Protein AF-A0A2N6KB27-F1 (afdb_monomer_lite)

Organism: NCBI:txid2019662

Sequence (65 aa):
AYTEKLDEKQRSLLELKQQGQTDEKIAKTLGLSMAQLQKRWFKILEQAWEIRNSLVSGSSASTHE

Structure (mmCIF, N/CA/C/O backbone):
data_AF-A0A2N6KB27-F1
#
_entry.id   AF-A0A2N6KB27-F1
#
loop_
_atom_site.group_PDB
_atom_site.id
_atom_site.type_symbol
_atom_site.label_atom_id
_atom_site.label_alt_id
_atom_site.label_comp_id
_atom_site.label_asym_id
_atom_site.label_entity_id
_atom_site.label_seq_id
_atom_site.pdbx_PDB_ins_code
_atom_site.Cartn_x
_atom_site.Cartn_y
_atom_site.Cartn_z
_atom_site.occupancy
_atom_site.B_iso_or_equiv
_atom_site.auth_seq_id
_atom_site.auth_comp_id
_atom_site.auth_asym_id
_atom_site.auth_atom_id
_atom_site.pdbx_PDB_model_num
ATOM 1 N N . ALA A 1 1 ? 16.778 -7.615 -9.436 1.00 47.97 1 ALA A N 1
ATOM 2 C CA . ALA A 1 1 ? 15.358 -7.565 -9.840 1.00 47.97 1 ALA A CA 1
ATOM 3 C C . ALA A 1 1 ? 14.591 -6.612 -8.921 1.00 47.97 1 ALA A C 1
ATOM 5 O O . ALA A 1 1 ? 14.843 -6.596 -7.726 1.00 47.97 1 ALA A O 1
ATOM 6 N N . TYR A 1 2 ? 13.679 -5.792 -9.452 1.00 53.09 2 TYR A N 1
ATOM 7 C CA . TYR A 1 2 ? 12.923 -4.771 -8.695 1.00 53.09 2 TYR A CA 1
ATOM 8 C C . TYR A 1 2 ? 12.259 -5.300 -7.407 1.00 53.09 2 TYR A C 1
ATOM 10 O O . TYR A 1 2 ? 12.227 -4.626 -6.381 1.00 53.09 2 TYR A O 1
ATOM 18 N N . THR A 1 3 ? 11.825 -6.559 -7.426 1.00 51.31 3 THR A N 1
ATOM 19 C CA . THR A 1 3 ? 11.211 -7.258 -6.293 1.00 51.31 3 THR A CA 1
ATOM 20 C C . THR A 1 3 ? 12.163 -7.591 -5.141 1.00 51.31 3 THR A C 1
ATOM 22 O O . THR A 1 3 ? 11.687 -7.988 -4.086 1.00 51.31 3 THR A O 1
ATOM 25 N N . GLU A 1 4 ? 13.480 -7.458 -5.318 1.00 52.44 4 GLU A N 1
ATOM 26 C CA . GLU A 1 4 ? 14.489 -7.719 -4.273 1.00 52.44 4 GLU A CA 1
ATOM 27 C C . GLU A 1 4 ? 14.741 -6.501 -3.372 1.00 52.44 4 GLU A C 1
ATOM 29 O O . GLU A 1 4 ? 15.303 -6.639 -2.292 1.00 52.44 4 GLU A O 1
ATOM 34 N N . LYS A 1 5 ? 14.316 -5.302 -3.797 1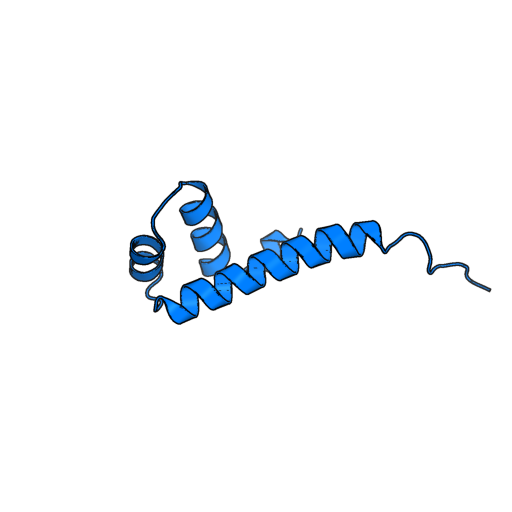.00 56.16 5 LYS A N 1
ATOM 35 C CA . LYS A 1 5 ? 14.383 -4.070 -2.989 1.00 56.16 5 LYS A CA 1
ATOM 36 C C . LYS A 1 5 ? 13.099 -3.805 -2.199 1.00 56.16 5 LYS A C 1
ATOM 38 O O . LYS A 1 5 ? 13.052 -2.856 -1.420 1.00 56.16 5 LYS A O 1
ATOM 43 N N . LEU A 1 6 ? 12.064 -4.612 -2.428 1.00 66.25 6 LEU A N 1
ATOM 44 C CA . LEU A 1 6 ? 10.794 -4.512 -1.726 1.00 66.25 6 LEU A CA 1
ATOM 45 C C . LEU A 1 6 ? 10.875 -5.303 -0.425 1.00 66.25 6 LEU A C 1
ATOM 47 O O . LEU A 1 6 ? 11.203 -6.487 -0.422 1.00 66.25 6 LEU A O 1
ATOM 51 N N . ASP A 1 7 ? 10.541 -4.628 0.668 1.00 73.25 7 ASP A N 1
ATOM 52 C CA . ASP A 1 7 ? 10.410 -5.229 1.991 1.00 73.25 7 ASP A CA 1
ATOM 53 C C . ASP A 1 7 ? 9.369 -6.364 1.941 1.00 73.25 7 ASP A C 1
ATOM 55 O O . ASP A 1 7 ? 8.390 -6.265 1.191 1.00 73.25 7 ASP A O 1
ATOM 59 N N . GLU A 1 8 ? 9.519 -7.424 2.739 1.00 77.12 8 GLU A N 1
ATOM 60 C CA . GLU A 1 8 ? 8.589 -8.570 2.723 1.00 77.12 8 GLU A CA 1
ATOM 61 C C . GLU A 1 8 ? 7.127 -8.120 2.877 1.00 77.12 8 GLU A C 1
ATOM 63 O O . GLU A 1 8 ? 6.228 -8.617 2.197 1.00 77.12 8 GLU A O 1
ATOM 68 N N . LYS A 1 9 ? 6.889 -7.067 3.671 1.00 75.12 9 LYS A N 1
ATOM 69 C CA . LYS A 1 9 ? 5.562 -6.456 3.826 1.00 75.12 9 LYS A CA 1
ATOM 70 C C . LYS A 1 9 ? 5.023 -5.812 2.547 1.00 75.12 9 LYS A C 1
ATOM 72 O O . LYS A 1 9 ? 3.814 -5.818 2.336 1.00 75.12 9 LYS A O 1
ATOM 77 N N . GLN A 1 10 ? 5.876 -5.223 1.709 1.00 77.88 10 GLN A N 1
ATOM 78 C CA . GLN A 1 10 ? 5.473 -4.642 0.422 1.00 77.88 10 GLN A CA 1
ATOM 79 C C . GLN A 1 10 ? 5.162 -5.721 -0.613 1.00 77.88 10 GLN A C 1
ATOM 81 O O . GLN A 1 10 ? 4.253 -5.539 -1.420 1.00 77.88 10 GLN A O 1
ATOM 86 N N . ARG A 1 11 ? 5.877 -6.849 -0.566 1.00 83.00 11 ARG A N 1
ATOM 87 C CA . ARG A 1 11 ? 5.614 -7.997 -1.438 1.00 83.00 11 ARG A CA 1
ATOM 88 C C . ARG A 1 11 ? 4.259 -8.627 -1.115 1.00 83.00 11 ARG A C 1
ATOM 90 O O . ARG A 1 11 ? 3.413 -8.721 -2.000 1.00 83.00 11 ARG A O 1
ATOM 97 N N . SER A 1 12 ? 4.001 -8.883 0.169 1.00 85.38 12 SER A N 1
ATOM 98 C CA . SER A 1 12 ? 2.701 -9.361 0.651 1.00 85.38 12 SER A CA 1
ATOM 99 C C . SER A 1 12 ? 1.566 -8.387 0.324 1.00 85.38 12 SER A C 1
ATOM 101 O O . SER A 1 12 ? 0.495 -8.804 -0.104 1.00 85.38 12 SER A O 1
ATOM 103 N N . LEU A 1 13 ? 1.792 -7.076 0.467 1.00 86.19 13 LEU A N 1
ATOM 104 C CA . LEU A 1 13 ? 0.828 -6.046 0.062 1.00 86.19 13 LEU A CA 1
ATOM 105 C C . LEU A 1 13 ? 0.477 -6.141 -1.432 1.00 86.19 13 LEU A C 1
ATOM 107 O O . LEU A 1 13 ? -0.697 -6.067 -1.793 1.00 86.19 13 LEU A O 1
ATOM 111 N N . LEU A 1 14 ? 1.488 -6.298 -2.290 1.00 85.44 14 LEU A N 1
ATOM 112 C CA . LEU A 1 14 ? 1.318 -6.387 -3.738 1.00 85.44 14 LEU A CA 1
ATOM 113 C C . LEU A 1 14 ? 0.526 -7.636 -4.141 1.00 85.44 14 LEU A C 1
ATOM 115 O O . LEU A 1 14 ? -0.386 -7.537 -4.961 1.00 85.44 14 LEU A O 1
ATOM 119 N N . GLU A 1 15 ? 0.848 -8.788 -3.550 1.00 86.75 15 GLU A N 1
ATOM 120 C CA . GLU A 1 15 ? 0.120 -10.038 -3.783 1.00 86.75 15 GLU A CA 1
ATOM 121 C C . GLU A 1 15 ? -1.337 -9.929 -3.333 1.00 86.75 15 GLU A C 1
ATOM 123 O O . GLU A 1 15 ? -2.245 -10.261 -4.091 1.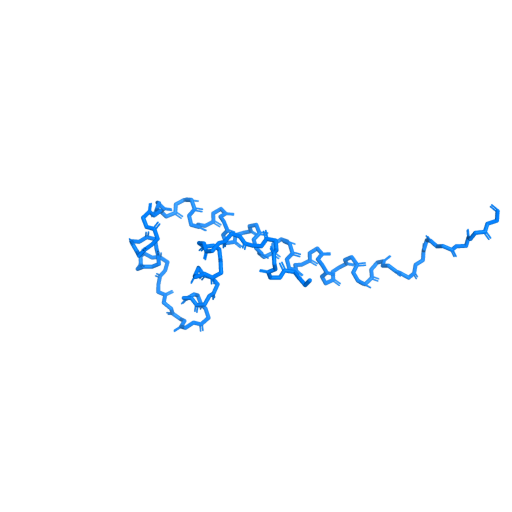00 86.75 15 GLU A O 1
ATOM 128 N N . LEU A 1 16 ? -1.583 -9.386 -2.138 1.00 88.25 16 LEU A N 1
ATOM 129 C CA . LEU A 1 16 ? -2.937 -9.222 -1.618 1.00 88.25 16 LEU A CA 1
ATOM 130 C C . LEU A 1 16 ? -3.777 -8.254 -2.472 1.00 88.25 16 LEU A C 1
ATOM 132 O O . LEU A 1 16 ? -4.957 -8.519 -2.708 1.00 88.25 16 LEU A O 1
ATOM 136 N N . LYS A 1 17 ? -3.183 -7.166 -2.988 1.00 86.44 17 LYS A N 1
ATOM 137 C CA . LYS A 1 17 ? -3.863 -6.263 -3.936 1.00 86.44 17 LYS A CA 1
ATOM 138 C C . LYS A 1 17 ? -4.151 -6.938 -5.275 1.00 86.44 17 LYS A C 1
ATOM 140 O O . LYS A 1 17 ? -5.232 -6.730 -5.817 1.00 86.44 17 LYS A O 1
ATOM 145 N N . GLN A 1 18 ? -3.229 -7.753 -5.793 1.00 84.12 18 GLN A N 1
ATOM 146 C CA . GLN A 1 18 ? -3.453 -8.534 -7.017 1.00 84.12 18 GLN A CA 1
ATOM 147 C C . GLN A 1 18 ? -4.561 -9.578 -6.855 1.00 84.12 18 GLN A C 1
ATOM 149 O O . GLN A 1 18 ? -5.318 -9.809 -7.790 1.00 84.12 18 GLN A O 1
ATOM 154 N N . GLN A 1 19 ? -4.708 -10.155 -5.662 1.00 86.81 19 GLN A N 1
ATOM 155 C CA . GLN A 1 19 ? -5.806 -11.068 -5.330 1.00 86.81 19 GLN A CA 1
ATOM 156 C C . GLN A 1 19 ? -7.172 -10.367 -5.199 1.00 86.81 19 GLN A C 1
ATOM 158 O O . GLN A 1 19 ? -8.176 -11.029 -4.949 1.00 86.81 19 GLN A O 1
ATOM 163 N N . GLY A 1 20 ? -7.233 -9.037 -5.335 1.00 85.88 20 GLY A N 1
ATOM 164 C CA . GLY A 1 20 ? -8.470 -8.268 -5.193 1.00 85.88 20 GLY A CA 1
ATOM 165 C C . GLY A 1 20 ? -8.925 -8.093 -3.743 1.00 85.88 20 GLY A C 1
ATOM 166 O O . GLY A 1 20 ? -10.093 -7.795 -3.501 1.00 85.88 20 GLY A O 1
ATOM 167 N N . GLN A 1 21 ? -8.032 -8.277 -2.762 1.00 87.19 21 GLN A N 1
ATOM 168 C CA . GLN A 1 21 ? -8.380 -8.0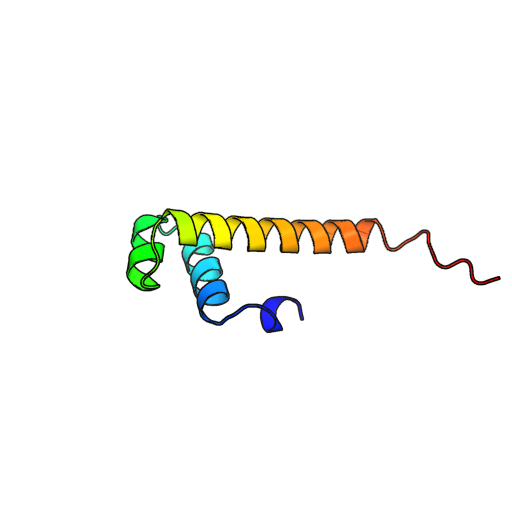48 -1.362 1.00 87.19 21 GLN A CA 1
ATOM 169 C C . GLN A 1 21 ? -8.561 -6.552 -1.085 1.00 87.19 21 GLN A C 1
ATOM 171 O O . GLN A 1 21 ? -7.830 -5.700 -1.594 1.00 87.19 21 GLN A O 1
ATOM 176 N N . THR A 1 22 ? -9.534 -6.232 -0.235 1.00 87.25 22 THR A N 1
ATOM 177 C CA . THR A 1 22 ? -9.806 -4.862 0.198 1.00 87.25 22 THR A CA 1
ATOM 178 C C . THR A 1 22 ? -8.672 -4.330 1.055 1.00 87.25 22 THR A C 1
ATOM 180 O O . THR A 1 22 ? -8.165 -5.028 1.935 1.00 87.25 22 THR A O 1
ATOM 183 N N . ASP A 1 23 ? -8.347 -3.055 0.864 1.00 85.81 23 ASP A N 1
ATOM 184 C CA . ASP A 1 23 ? -7.283 -2.357 1.581 1.00 85.81 23 ASP A CA 1
ATOM 185 C C . ASP A 1 23 ? -7.388 -2.535 3.113 1.00 85.81 23 ASP A C 1
ATOM 187 O O . ASP A 1 23 ? -6.371 -2.690 3.784 1.00 85.81 23 ASP A O 1
ATOM 191 N N . GLU A 1 24 ? -8.602 -2.604 3.680 1.00 87.75 24 GLU A N 1
ATOM 192 C CA . GLU A 1 24 ? -8.835 -2.831 5.121 1.00 87.75 24 GLU A CA 1
ATOM 193 C C . GLU A 1 24 ? -8.305 -4.183 5.597 1.00 87.75 24 GLU A C 1
ATOM 195 O O . GLU A 1 24 ? -7.684 -4.295 6.656 1.00 87.75 24 GLU A O 1
ATOM 200 N N . LYS A 1 25 ? -8.543 -5.220 4.796 1.00 88.62 25 LYS A N 1
ATOM 201 C CA . LYS A 1 25 ? -8.139 -6.586 5.108 1.00 88.62 25 LYS A CA 1
ATOM 202 C C . LYS A 1 25 ? -6.624 -6.712 5.017 1.00 88.62 25 LYS A C 1
ATOM 204 O O . LYS A 1 25 ? -6.007 -7.272 5.914 1.00 88.62 25 LYS A O 1
ATOM 209 N N . ILE A 1 26 ? -6.025 -6.089 4.003 1.00 89.31 26 ILE A N 1
ATOM 210 C CA . ILE A 1 26 ? -4.569 -6.022 3.825 1.00 89.31 26 ILE A CA 1
ATOM 211 C C . ILE A 1 26 ? -3.914 -5.253 4.980 1.00 89.31 26 ILE A C 1
ATOM 213 O O . ILE A 1 26 ? -2.922 -5.707 5.545 1.00 89.31 26 ILE A O 1
ATOM 217 N N . ALA A 1 27 ? -4.495 -4.116 5.369 1.00 88.25 27 ALA A N 1
ATOM 218 C CA . ALA A 1 27 ? -4.037 -3.290 6.480 1.00 88.25 27 ALA A CA 1
ATOM 219 C C . ALA A 1 27 ? -4.043 -4.079 7.797 1.00 88.25 27 ALA A C 1
ATOM 221 O O . ALA A 1 27 ? -3.021 -4.134 8.481 1.00 88.25 27 ALA A O 1
ATOM 222 N N . LYS A 1 28 ? -5.139 -4.791 8.094 1.00 88.75 28 LYS A N 1
ATOM 223 C CA . LYS A 1 28 ? -5.215 -5.702 9.246 1.00 88.75 28 LYS A CA 1
ATOM 224 C C . LYS A 1 28 ? -4.183 -6.826 9.179 1.00 88.75 28 LYS A C 1
ATOM 226 O O . LYS A 1 28 ? -3.500 -7.061 10.169 1.00 88.75 28 LYS A O 1
ATOM 231 N N . THR A 1 29 ? -4.044 -7.496 8.035 1.00 87.25 29 THR A N 1
ATOM 232 C CA . THR A 1 29 ? -3.087 -8.601 7.856 1.00 87.25 29 THR A CA 1
ATOM 233 C C . THR A 1 29 ? -1.640 -8.152 8.057 1.00 87.25 29 THR A C 1
ATOM 235 O O . THR A 1 29 ? -0.846 -8.886 8.635 1.00 87.25 29 THR A O 1
ATOM 238 N N . LEU A 1 30 ? -1.290 -6.941 7.619 1.00 84.44 30 LEU A N 1
ATOM 239 C CA . LEU A 1 30 ? 0.069 -6.401 7.731 1.00 84.44 30 LEU A CA 1
ATOM 240 C C . LEU A 1 30 ? 0.322 -5.622 9.033 1.00 84.44 30 LEU A C 1
ATOM 242 O O . LEU A 1 30 ? 1.453 -5.178 9.262 1.00 84.44 30 LEU A O 1
ATOM 246 N N . GLY A 1 31 ? -0.708 -5.431 9.864 1.00 87.06 31 GLY A N 1
ATOM 247 C CA . GLY A 1 31 ? -0.646 -4.593 11.064 1.00 87.06 31 GLY A CA 1
ATOM 248 C C . GLY A 1 31 ? -0.357 -3.122 10.746 1.00 87.06 31 GLY A C 1
ATOM 249 O O . GLY A 1 31 ? 0.382 -2.462 11.473 1.00 87.06 31 GLY A O 1
ATOM 250 N N . LEU A 1 32 ? -0.872 -2.626 9.621 1.00 85.62 32 LEU A N 1
ATOM 251 C CA . LEU A 1 32 ? -0.695 -1.256 9.143 1.00 85.62 32 LEU A CA 1
ATOM 252 C C . LEU A 1 32 ? -2.007 -0.481 9.253 1.00 85.62 32 LEU A C 1
ATOM 254 O O . LEU A 1 32 ? -3.086 -1.042 9.092 1.00 85.62 32 LEU A O 1
ATOM 258 N N . SER A 1 33 ? -1.919 0.833 9.439 1.00 89.50 33 SER A N 1
ATOM 259 C CA . SER A 1 33 ? -3.079 1.713 9.274 1.00 89.50 33 SER A CA 1
ATOM 260 C C . SER A 1 33 ? -3.386 1.943 7.793 1.00 89.50 33 SER A C 1
ATOM 262 O O . SER A 1 33 ? -2.474 1.994 6.966 1.00 89.50 33 SER A O 1
ATOM 264 N N . MET A 1 34 ? -4.656 2.200 7.470 1.00 87.81 34 MET A N 1
ATOM 265 C CA . MET A 1 34 ? -5.134 2.607 6.135 1.00 87.81 34 MET A CA 1
ATOM 266 C C . MET A 1 34 ? -4.228 3.640 5.448 1.00 87.81 34 MET A C 1
ATOM 268 O O . MET A 1 34 ? -3.778 3.440 4.323 1.00 87.81 34 MET A O 1
ATOM 272 N N . ALA A 1 35 ? -3.869 4.710 6.162 1.00 88.31 35 ALA A N 1
ATOM 273 C CA . ALA A 1 35 ? -3.006 5.761 5.629 1.00 88.31 35 ALA A CA 1
ATOM 274 C C . ALA A 1 35 ? -1.584 5.266 5.295 1.00 88.31 35 ALA A C 1
ATOM 276 O O . ALA A 1 35 ? -0.988 5.682 4.302 1.00 88.31 35 ALA A O 1
ATOM 277 N N . GLN A 1 36 ? -1.027 4.364 6.110 1.00 87.06 36 GLN A N 1
ATOM 278 C CA . GLN A 1 36 ? 0.297 3.781 5.868 1.00 87.06 36 GLN A CA 1
ATOM 279 C C . GLN A 1 36 ? 0.264 2.812 4.687 1.00 87.06 36 GLN A C 1
ATOM 281 O O . GLN A 1 36 ? 1.198 2.797 3.885 1.00 87.06 36 GLN A O 1
ATOM 286 N N . LEU A 1 37 ? -0.810 2.029 4.582 1.00 88.25 37 LEU A N 1
ATOM 287 C CA . LEU A 1 37 ? -1.069 1.131 3.468 1.00 88.25 37 LEU A CA 1
ATOM 288 C C . LEU A 1 37 ? -1.136 1.913 2.151 1.00 88.25 37 LEU A C 1
ATOM 290 O O . LEU A 1 37 ? -0.367 1.619 1.240 1.00 88.25 37 LEU A O 1
ATOM 294 N N . GLN A 1 38 ? -1.970 2.956 2.081 1.00 87.06 38 GLN A N 1
ATOM 295 C CA . GLN A 1 38 ? -2.087 3.799 0.889 1.00 87.06 38 GLN A CA 1
ATOM 296 C C . GLN A 1 38 ? -0.760 4.467 0.521 1.00 87.06 38 GLN A C 1
ATOM 298 O O . GLN A 1 38 ? -0.370 4.416 -0.640 1.00 87.06 38 GLN A O 1
ATOM 303 N N . LYS A 1 39 ? -0.017 5.023 1.491 1.00 88.31 39 LYS A N 1
ATOM 304 C CA . LYS A 1 39 ? 1.320 5.594 1.231 1.00 88.31 39 LYS A CA 1
ATOM 305 C C . LYS A 1 39 ? 2.288 4.570 0.638 1.00 88.31 39 LYS A C 1
ATOM 307 O O . LYS A 1 39 ? 3.032 4.885 -0.286 1.00 88.31 39 LYS A O 1
ATOM 312 N N . ARG A 1 40 ? 2.308 3.350 1.183 1.00 86.06 40 ARG A N 1
ATOM 313 C CA . ARG A 1 40 ? 3.171 2.265 0.689 1.00 86.06 40 ARG A CA 1
ATOM 314 C C . ARG A 1 40 ? 2.744 1.806 -0.702 1.00 86.06 40 ARG A C 1
ATOM 316 O O . ARG A 1 40 ? 3.611 1.575 -1.536 1.00 86.06 40 ARG A O 1
ATOM 323 N N . TRP A 1 41 ? 1.440 1.718 -0.954 1.00 86.62 41 TRP A N 1
ATOM 324 C CA . TRP A 1 41 ? 0.888 1.382 -2.263 1.00 86.62 41 TRP A CA 1
ATOM 325 C C . TRP A 1 41 ? 1.248 2.427 -3.323 1.00 86.62 41 TRP A C 1
ATOM 327 O O . TRP A 1 41 ? 1.732 2.065 -4.392 1.00 86.62 41 TRP A O 1
ATOM 337 N N . PHE A 1 42 ? 1.111 3.716 -2.996 1.00 87.69 42 PHE A N 1
ATOM 338 C CA . PHE A 1 42 ? 1.546 4.812 -3.862 1.00 87.69 42 PHE A CA 1
ATOM 339 C C . PHE A 1 42 ? 3.031 4.716 -4.196 1.00 87.69 42 PHE A C 1
ATOM 341 O O . PHE A 1 42 ? 3.369 4.718 -5.370 1.00 87.69 42 PHE A O 1
ATOM 348 N N . LYS A 1 43 ? 3.904 4.494 -3.204 1.00 84.12 43 LYS A N 1
ATOM 349 C CA . LYS A 1 43 ? 5.341 4.305 -3.461 1.00 84.12 43 LYS A CA 1
ATOM 350 C C . LYS A 1 43 ? 5.640 3.159 -4.425 1.00 84.12 43 LYS A C 1
ATOM 352 O O . LYS A 1 43 ? 6.550 3.273 -5.233 1.00 84.12 43 LYS A O 1
ATOM 357 N N . ILE A 1 44 ? 4.913 2.047 -4.321 1.00 82.69 44 ILE A N 1
ATOM 358 C CA . ILE A 1 44 ? 5.092 0.897 -5.217 1.00 82.69 44 ILE A CA 1
ATOM 359 C C . ILE A 1 44 ? 4.648 1.245 -6.643 1.00 82.69 44 ILE A C 1
ATOM 361 O O . ILE A 1 44 ? 5.315 0.846 -7.596 1.00 82.69 44 ILE A O 1
ATOM 3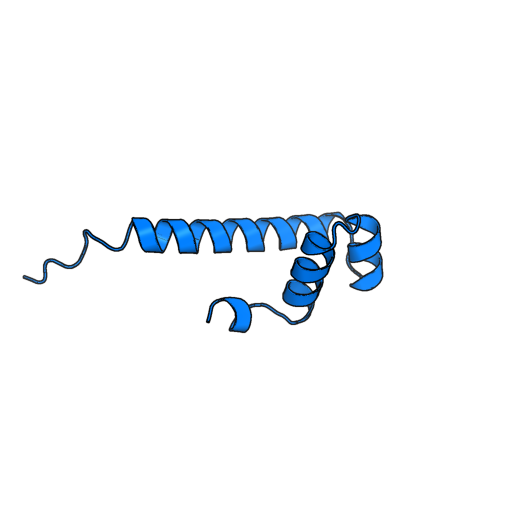65 N N . LEU A 1 45 ? 3.547 1.988 -6.792 1.00 84.44 45 LEU A N 1
ATOM 366 C CA . LEU A 1 45 ? 3.072 2.493 -8.082 1.00 84.44 45 LEU A CA 1
ATOM 367 C C . LEU A 1 45 ? 4.042 3.506 -8.690 1.00 84.44 45 LEU A C 1
ATOM 369 O O . LEU A 1 45 ? 4.369 3.380 -9.864 1.00 84.44 45 LEU A O 1
ATOM 373 N N . GLU A 1 46 ? 4.519 4.465 -7.896 1.00 85.06 46 GLU A N 1
ATOM 374 C CA . GLU A 1 46 ? 5.522 5.450 -8.302 1.00 85.06 46 GLU A CA 1
ATOM 375 C C . GLU A 1 46 ? 6.796 4.757 -8.756 1.00 85.06 46 GLU A C 1
ATOM 377 O O . GLU A 1 46 ? 7.236 4.998 -9.866 1.00 85.06 46 GLU A O 1
ATOM 382 N N . GLN A 1 47 ? 7.329 3.815 -7.978 1.00 78.00 47 GLN A N 1
ATOM 383 C CA . GLN A 1 47 ? 8.525 3.076 -8.372 1.00 78.00 47 GLN A CA 1
ATOM 384 C C . GLN A 1 47 ? 8.297 2.192 -9.610 1.00 78.00 47 GLN A C 1
ATOM 386 O O . GLN A 1 47 ? 9.170 2.094 -10.468 1.00 78.00 47 GLN A O 1
ATOM 391 N N . ALA A 1 48 ? 7.129 1.558 -9.755 1.00 80.62 48 ALA A N 1
ATOM 392 C CA . ALA A 1 48 ? 6.811 0.774 -10.950 1.00 80.62 48 ALA A CA 1
ATOM 393 C C . ALA A 1 48 ? 6.675 1.666 -12.195 1.00 80.62 48 ALA A C 1
ATOM 395 O O . ALA A 1 48 ? 7.098 1.281 -13.290 1.00 80.62 48 ALA A O 1
ATOM 396 N N . TRP A 1 49 ? 6.102 2.859 -12.027 1.00 83.00 49 TRP A N 1
ATOM 397 C CA . TRP A 1 49 ? 6.014 3.872 -13.067 1.00 83.00 49 TRP A CA 1
ATOM 398 C C . TRP A 1 49 ? 7.388 4.448 -13.398 1.00 83.00 49 TRP A C 1
ATOM 400 O O . TRP A 1 49 ? 7.737 4.474 -14.570 1.00 83.00 49 TRP A O 1
ATOM 410 N N . GLU A 1 50 ? 8.190 4.820 -12.401 1.00 79.50 50 GLU A N 1
ATOM 411 C CA . GLU A 1 50 ? 9.560 5.305 -12.557 1.00 79.50 50 GLU A CA 1
ATOM 412 C C . GLU A 1 50 ? 10.434 4.266 -13.230 1.00 79.50 50 GLU A C 1
ATOM 414 O O . GLU A 1 50 ? 11.240 4.641 -14.052 1.00 79.50 50 GLU A O 1
ATOM 419 N N . ILE A 1 51 ? 10.278 2.970 -12.967 1.00 73.25 51 ILE A N 1
ATOM 420 C CA . ILE A 1 51 ? 11.036 1.947 -13.696 1.00 73.25 51 ILE A CA 1
ATOM 421 C C . ILE A 1 51 ? 10.569 1.871 -15.139 1.00 73.25 51 ILE A C 1
ATOM 423 O O . ILE A 1 51 ? 11.392 1.878 -16.047 1.00 73.25 51 ILE A O 1
ATOM 427 N N . ARG A 1 52 ? 9.255 1.842 -15.382 1.00 75.06 52 ARG A N 1
ATOM 428 C CA . ARG A 1 52 ? 8.722 1.830 -16.749 1.00 75.06 52 ARG A CA 1
ATOM 429 C C . ARG A 1 52 ? 9.140 3.088 -17.526 1.00 75.06 52 ARG A C 1
ATOM 431 O O . ARG A 1 52 ? 9.432 2.998 -18.713 1.00 75.06 52 ARG A O 1
ATOM 438 N N . ASN A 1 53 ? 9.173 4.241 -16.866 1.00 72.56 53 ASN A N 1
ATOM 439 C CA . ASN A 1 53 ? 9.520 5.529 -17.448 1.00 72.56 53 ASN A CA 1
ATOM 440 C C . ASN A 1 53 ? 11.044 5.726 -17.540 1.00 72.56 53 ASN A C 1
ATOM 442 O O . ASN A 1 53 ? 11.548 6.128 -18.568 1.00 72.56 53 ASN A O 1
ATOM 446 N N . SER A 1 54 ? 11.820 5.318 -16.547 1.00 64.25 54 SER A N 1
ATOM 447 C CA . SER A 1 54 ? 13.286 5.273 -16.599 1.00 64.25 54 SER A CA 1
ATOM 448 C C . SER A 1 54 ? 13.771 4.366 -17.728 1.00 64.25 54 SER A C 1
ATOM 450 O O . SER A 1 54 ? 14.692 4.737 -18.449 1.00 64.25 54 SER A O 1
ATOM 452 N N . LEU A 1 55 ? 13.111 3.224 -17.953 1.00 59.25 55 LEU A N 1
ATOM 453 C CA . LEU A 1 55 ? 13.369 2.367 -19.112 1.00 59.25 55 LEU A CA 1
ATOM 454 C C . LEU A 1 55 ? 12.980 3.047 -20.439 1.00 59.25 55 LEU A C 1
ATOM 456 O O . LEU A 1 55 ? 13.654 2.821 -21.438 1.00 59.25 55 LEU A O 1
ATOM 460 N N . VAL A 1 56 ? 11.938 3.894 -20.463 1.00 51.66 56 VAL A N 1
ATOM 461 C CA . VAL A 1 56 ? 11.535 4.656 -21.666 1.00 51.66 56 VAL A CA 1
ATOM 462 C C . VAL A 1 56 ? 12.387 5.911 -21.902 1.00 51.66 56 VAL A C 1
ATOM 464 O O . VAL A 1 56 ? 12.510 6.369 -23.033 1.00 51.66 56 VAL A O 1
ATOM 467 N N . SER A 1 57 ? 13.018 6.443 -20.856 1.00 48.09 57 SER A N 1
ATOM 468 C CA . SER A 1 57 ? 13.883 7.628 -20.889 1.00 48.09 57 SER A CA 1
ATOM 469 C C . SER A 1 57 ? 15.378 7.282 -20.951 1.00 48.09 57 SER A C 1
ATOM 471 O O . SER A 1 57 ? 16.206 8.161 -21.170 1.00 48.09 57 SER A O 1
ATOM 473 N N . GLY A 1 58 ? 15.737 6.001 -20.835 1.00 48.91 58 GLY A N 1
ATOM 474 C CA . GLY A 1 58 ? 17.100 5.467 -20.925 1.00 48.91 58 GLY A CA 1
ATOM 475 C C . GLY A 1 58 ? 17.595 5.192 -22.349 1.00 48.91 58 GLY A C 1
ATOM 476 O O . GLY A 1 58 ? 18.344 4.246 -22.569 1.00 48.91 58 GLY A O 1
ATOM 477 N N . SER A 1 59 ? 17.176 5.979 -23.340 1.00 50.97 59 SER A N 1
ATOM 478 C CA . SER A 1 59 ? 17.717 5.929 -24.708 1.00 50.97 59 SER A CA 1
ATOM 479 C C . SER A 1 59 ? 17.866 7.332 -25.297 1.00 50.97 59 SER A C 1
ATOM 481 O O . SER A 1 59 ? 17.353 7.599 -26.374 1.00 50.97 59 SER A O 1
ATOM 483 N N . SER A 1 60 ? 18.513 8.259 -24.581 1.00 49.41 60 SER A N 1
ATOM 484 C CA . SER A 1 60 ? 19.131 9.478 -25.154 1.00 49.41 60 SER A CA 1
ATOM 485 C C . SER A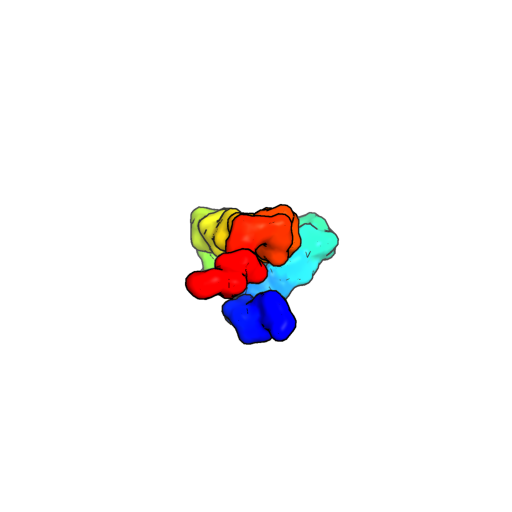 1 60 ? 19.972 10.224 -24.109 1.00 49.41 60 SER A C 1
ATOM 487 O O . SER A 1 60 ? 19.760 1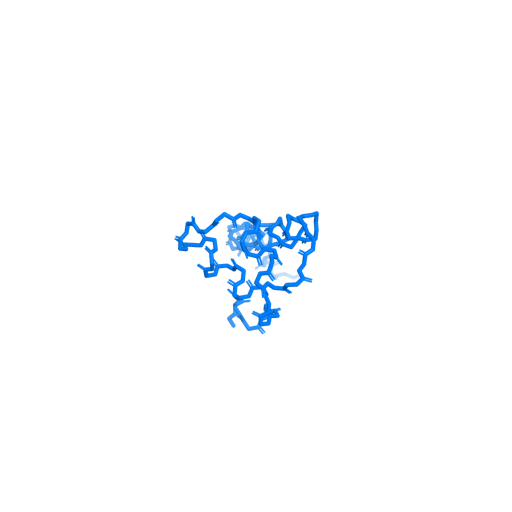1.402 -23.855 1.00 49.41 60 SER A O 1
ATOM 489 N N . ALA A 1 61 ? 20.915 9.549 -23.449 1.00 49.56 61 ALA A N 1
ATOM 490 C CA . ALA A 1 61 ? 21.950 10.241 -22.671 1.00 49.56 61 ALA A CA 1
ATOM 491 C C . ALA A 1 61 ? 23.183 9.349 -22.484 1.00 49.56 61 ALA A C 1
ATOM 493 O O . ALA A 1 61 ? 23.608 9.062 -21.370 1.00 49.56 61 ALA A O 1
ATOM 494 N N . SER A 1 62 ? 23.732 8.838 -23.583 1.00 50.72 62 SER A N 1
ATOM 495 C CA . SER A 1 62 ? 25.091 8.285 -23.610 1.00 50.72 62 SER A CA 1
ATOM 496 C C . SER A 1 62 ? 25.665 8.438 -25.017 1.00 50.72 62 SER A C 1
ATOM 498 O O . SER A 1 62 ? 26.048 7.460 -25.649 1.00 50.72 62 SER A O 1
ATOM 500 N N . THR A 1 63 ? 25.710 9.675 -25.518 1.00 51.00 63 THR A N 1
ATOM 501 C CA . THR A 1 63 ? 26.794 10.047 -26.432 1.00 51.00 63 THR A CA 1
ATOM 502 C C . THR A 1 63 ? 27.943 10.467 -25.531 1.00 51.00 63 THR A C 1
ATOM 504 O O . THR A 1 63 ? 27.947 11.548 -24.953 1.00 51.00 63 THR A O 1
ATOM 507 N N . HIS A 1 64 ? 28.820 9.503 -25.296 1.00 49.56 64 HIS A N 1
ATOM 508 C CA . HIS A 1 64 ? 30.170 9.713 -24.812 1.00 49.56 64 HIS A CA 1
ATOM 509 C C . HIS A 1 64 ? 30.912 10.532 -25.876 1.00 49.56 64 HIS A C 1
ATOM 511 O O . HIS A 1 64 ? 31.057 10.034 -26.990 1.00 49.56 64 HIS A O 1
ATOM 517 N N . GLU A 1 65 ? 31.355 11.741 -25.537 1.00 44.69 65 GLU A N 1
ATOM 518 C CA . GLU A 1 65 ? 32.482 12.437 -26.177 1.00 44.69 65 GLU A CA 1
ATOM 519 C C . GLU A 1 65 ? 33.367 13.046 -25.088 1.00 44.69 65 GLU A C 1
ATOM 521 O O . GLU A 1 65 ? 32.801 13.560 -24.092 1.00 44.69 65 GLU A O 1
#

Secondary structure (DSSP, 8-state):
-GGGSS-HHHHHHHHHHHTT--HHHHHHHHT--HHHHHHHHHHHHHHHHHHHHHHHHSSSS----

Foldseek 3Di:
DVVVPDDPLLVQLVVCVVVVHDLVVSCVVSVHDSVVSVVSVVVVVVVVVCVVVVVVVVPPPDPDD

InterPro domains:
  IPR013324 RNA polymerase sigma factor, region 3/4-like [SSF88659] (3-46)
  IPR036388 Winged helix-like DNA-binding domain superfamily [G3DSA:1.10.10.10] (1-53)
  IPR060695 HetZ-like [PF28104] (2-53)

pLDDT: mean 75.53, std 15.06, range [44.69, 89.5]

Radius of gyration: 15.55 Å; chains: 1; bounding box: 42×24×38 Å